Protein AF-A0A954BBH8-F1 (afdb_monomer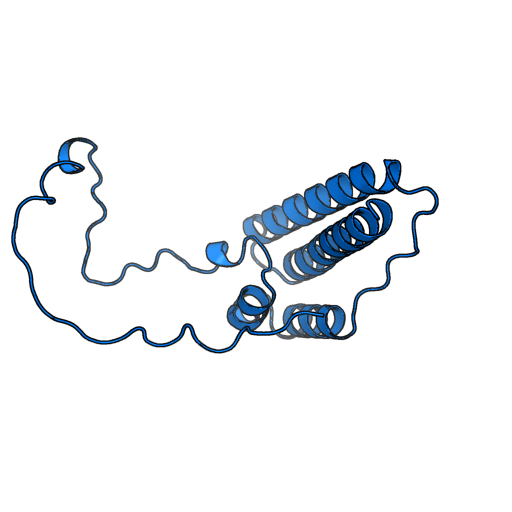_lite)

Sequence (138 aa):
MPETDHIERWKS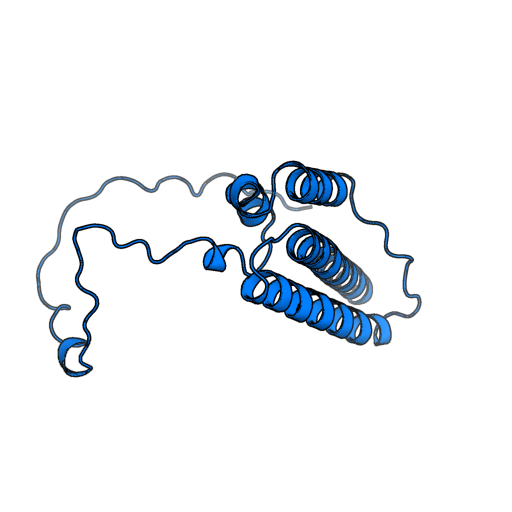EKTAAFLSRAVAKAEKEPRVAKLFGDMADAAEEQAGIIAKSLETVPAFKPSRRACFIAWVVERFGPRAARPILAASKVRGVSVYSGAVTRPGHPMPTKVDEIGKRHRGANNGSLRAAVFGINDGLV

Radius of gyration: 20.41 Å; chains: 1; bounding box: 40×48×52 Å

pLDDT: mean 75.1, std 20.86, range [35.38, 96.62]

Secondary structure (DSSP, 8-state):
-HHHHHHHHHHHHHHHHHHHHHHHHH-SSHHHHHHHHHHHHHHHHHHHHHHTT-SS-PPP---HHHHHHHHHHHHH-TTTSHHHHHHTT-TTGGGGS-----TT-PPP-SGGGTTSSS--------------------

Foldseek 3Di:
DVQVVLLVLLLVLQLLLLLLQLQLVQDPDPVSSVVSNVSSVVSVVVSVVSCVVHPDRDDHDHDPLSVVLSVCCNPVNLLVSLVVCVVVVRPPSCVSVPPPPPVPDDDDPDPVPPPDPPDDDDDDDDDDPPPDDPDDDD

Structure (mmCIF, N/CA/C/O backbone):
data_AF-A0A954BBH8-F1
#
_entry.id   AF-A0A954BBH8-F1
#
loop_
_atom_site.group_PDB
_atom_site.id
_atom_site.type_symbol
_atom_site.label_atom_id
_atom_site.label_alt_id
_atom_site.label_comp_id
_atom_site.label_asym_id
_atom_site.label_entity_id
_atom_site.label_seq_id
_atom_site.pdbx_PDB_ins_code
_atom_site.Cartn_x
_atom_site.Cartn_y
_atom_site.Cartn_z
_atom_site.occupancy
_atom_site.B_iso_or_equiv
_atom_site.auth_seq_id
_atom_site.auth_comp_id
_atom_site.auth_asym_id
_atom_site.auth_atom_id
_atom_site.pdbx_PDB_model_num
ATOM 1 N N . MET A 1 1 ? 24.366 0.043 -14.245 1.00 57.78 1 MET A N 1
ATOM 2 C CA . MET A 1 1 ? 23.194 -0.524 -14.945 1.00 57.78 1 MET A CA 1
ATOM 3 C C . MET A 1 1 ? 21.949 0.217 -14.465 1.00 57.78 1 MET A C 1
ATOM 5 O O . MET A 1 1 ? 21.532 -0.030 -13.343 1.00 57.78 1 MET A O 1
ATOM 9 N N . PRO A 1 2 ? 21.423 1.184 -15.235 1.00 70.69 2 PRO A N 1
ATOM 10 C CA . PRO A 1 2 ? 20.282 2.014 -14.819 1.00 70.69 2 PRO A CA 1
ATOM 11 C C . PRO A 1 2 ? 18.943 1.252 -14.785 1.00 70.69 2 PRO A C 1
ATOM 13 O O . PRO A 1 2 ? 18.052 1.602 -14.020 1.00 70.69 2 PRO A O 1
ATOM 16 N N . GLU A 1 3 ? 18.808 0.178 -15.565 1.00 72.94 3 GLU A N 1
ATOM 17 C CA . GLU A 1 3 ? 17.569 -0.604 -15.657 1.00 72.94 3 GLU A CA 1
ATOM 18 C C . GLU A 1 3 ? 17.233 -1.363 -14.362 1.00 72.94 3 GLU A C 1
ATOM 20 O O . GLU A 1 3 ? 16.089 -1.347 -13.910 1.00 72.94 3 GLU A O 1
ATOM 25 N N . THR A 1 4 ? 18.230 -1.965 -13.704 1.00 79.00 4 THR A N 1
ATOM 26 C CA . THR A 1 4 ? 18.037 -2.676 -12.430 1.00 79.00 4 THR A CA 1
ATOM 27 C C . THR A 1 4 ? 17.516 -1.745 -11.332 1.00 79.00 4 THR A C 1
ATOM 29 O O . THR A 1 4 ? 16.638 -2.135 -10.565 1.00 79.00 4 THR A O 1
ATOM 32 N N . ASP A 1 5 ? 18.000 -0.498 -11.291 1.00 88.75 5 ASP A N 1
ATOM 33 C CA . ASP A 1 5 ? 17.516 0.517 -10.346 1.00 88.75 5 ASP A CA 1
ATOM 34 C C . ASP A 1 5 ? 16.043 0.862 -10.606 1.00 88.75 5 ASP A C 1
ATOM 36 O O . ASP A 1 5 ? 15.230 0.896 -9.683 1.00 88.75 5 ASP A O 1
ATOM 40 N N . HIS A 1 6 ? 15.652 1.025 -11.873 1.00 89.81 6 HIS A N 1
ATOM 41 C CA . HIS A 1 6 ? 14.256 1.275 -12.235 1.00 89.81 6 HIS A CA 1
ATOM 42 C C . HIS A 1 6 ? 13.336 0.103 -11.872 1.00 89.81 6 HIS A C 1
ATOM 44 O O . HIS A 1 6 ? 12.233 0.333 -11.378 1.00 89.81 6 HIS A O 1
ATOM 50 N N . ILE A 1 7 ? 13.781 -1.145 -12.053 1.00 91.88 7 ILE A N 1
ATOM 51 C CA . ILE A 1 7 ? 13.009 -2.336 -11.668 1.00 91.88 7 ILE A CA 1
ATOM 52 C C . ILE A 1 7 ? 12.794 -2.376 -10.151 1.00 91.88 7 ILE A C 1
ATOM 54 O O . ILE A 1 7 ? 11.674 -2.618 -9.696 1.00 91.88 7 ILE A O 1
ATOM 58 N N . GLU A 1 8 ? 13.836 -2.130 -9.355 1.00 90.44 8 GLU A N 1
ATOM 59 C CA . GLU A 1 8 ? 13.720 -2.134 -7.893 1.00 90.44 8 GLU A CA 1
ATOM 60 C C . GLU A 1 8 ? 12.850 -0.979 -7.387 1.00 90.44 8 GLU A C 1
ATOM 62 O O . GLU A 1 8 ? 11.984 -1.181 -6.530 1.00 90.44 8 GLU A O 1
ATOM 67 N N . ARG A 1 9 ? 12.978 0.213 -7.980 1.00 91.00 9 ARG A N 1
ATOM 68 C CA . ARG A 1 9 ? 12.094 1.349 -7.683 1.00 91.00 9 ARG A CA 1
ATOM 69 C C . ARG A 1 9 ? 10.643 1.046 -8.044 1.00 91.00 9 ARG A C 1
ATOM 71 O O . ARG A 1 9 ? 9.758 1.272 -7.224 1.00 91.00 9 ARG A O 1
ATOM 78 N N . TRP A 1 10 ? 10.396 0.468 -9.218 1.00 94.56 10 TRP A N 1
ATOM 79 C CA . TRP A 1 10 ? 9.062 0.047 -9.643 1.00 94.56 10 TRP A CA 1
ATOM 80 C C . TRP A 1 10 ? 8.447 -0.977 -8.676 1.00 94.56 10 TRP A C 1
ATOM 82 O O . TRP A 1 10 ? 7.307 -0.812 -8.239 1.00 94.56 10 TRP A O 1
ATOM 92 N N . LYS A 1 11 ? 9.209 -2.006 -8.274 1.00 93.44 11 LYS A N 1
ATOM 93 C CA . LYS A 1 11 ? 8.761 -3.012 -7.293 1.00 93.44 11 LYS A CA 1
ATOM 94 C C . LYS A 1 11 ? 8.463 -2.387 -5.933 1.00 93.44 11 LYS A C 1
ATOM 96 O O . LYS A 1 11 ? 7.500 -2.793 -5.276 1.00 93.44 11 LYS A O 1
ATOM 101 N N . SER A 1 12 ? 9.288 -1.433 -5.504 1.00 91.06 12 SER A N 1
ATOM 102 C CA . SER A 1 12 ? 9.099 -0.701 -4.253 1.00 91.06 12 SER A CA 1
ATOM 103 C C . SER A 1 12 ? 7.778 0.070 -4.268 1.00 91.06 12 SER A C 1
ATOM 105 O O . SER A 1 12 ? 6.973 -0.098 -3.351 1.00 91.06 12 SER A O 1
ATOM 107 N N . GLU A 1 13 ? 7.489 0.813 -5.342 1.00 93.00 13 GLU A N 1
ATOM 108 C CA . GLU A 1 13 ? 6.233 1.566 -5.458 1.00 93.00 13 GLU A CA 1
ATOM 109 C C . GLU A 1 13 ? 5.007 0.643 -5.554 1.00 93.00 13 GLU A C 1
ATOM 111 O O . GLU A 1 13 ? 4.033 0.839 -4.826 1.00 93.00 13 GLU A O 1
ATOM 116 N N . LYS A 1 14 ? 5.075 -0.457 -6.320 1.00 95.88 14 LYS A N 1
ATOM 117 C CA . LYS A 1 14 ? 4.009 -1.481 -6.329 1.00 95.88 14 LYS A CA 1
ATOM 118 C C . LYS A 1 14 ? 3.775 -2.113 -4.953 1.00 95.88 14 LYS A C 1
ATOM 120 O O . LYS A 1 14 ? 2.639 -2.384 -4.562 1.00 95.88 14 LYS A O 1
ATOM 125 N N . THR A 1 15 ? 4.839 -2.336 -4.182 1.00 93.81 15 THR A N 1
ATOM 126 C CA . THR A 1 15 ? 4.730 -2.864 -2.813 1.00 93.81 15 THR A CA 1
ATOM 127 C C . THR A 1 15 ? 4.108 -1.837 -1.867 1.00 93.81 15 THR A C 1
ATOM 129 O O . THR A 1 15 ? 3.280 -2.203 -1.029 1.00 93.81 15 THR A O 1
ATOM 132 N N . ALA A 1 16 ? 4.463 -0.557 -2.012 1.00 90.25 16 ALA A N 1
ATOM 133 C CA . ALA A 1 16 ? 3.869 0.531 -1.245 1.00 90.25 16 ALA A CA 1
ATOM 134 C C . ALA A 1 16 ? 2.365 0.663 -1.531 1.00 90.25 16 ALA A C 1
ATOM 136 O O . ALA A 1 16 ? 1.577 0.753 -0.584 1.00 90.25 16 ALA A O 1
ATOM 137 N N . ALA A 1 17 ? 1.962 0.585 -2.803 1.00 94.94 17 ALA A N 1
ATOM 138 C CA . ALA A 1 17 ? 0.562 0.549 -3.213 1.00 94.94 17 ALA A CA 1
ATOM 139 C C . ALA A 1 17 ? -0.195 -0.627 -2.581 1.00 94.94 17 ALA A C 1
ATOM 141 O O . ALA A 1 17 ? -1.220 -0.434 -1.924 1.00 94.94 17 ALA A O 1
ATOM 142 N N . PHE A 1 18 ? 0.352 -1.841 -2.698 1.00 95.75 18 PHE A N 1
ATOM 143 C CA . PHE A 1 18 ? -0.241 -3.060 -2.144 1.00 95.75 18 PHE A CA 1
ATOM 144 C C . PHE A 1 18 ? -0.499 -2.966 -0.631 1.00 95.75 18 PHE A C 1
ATOM 146 O O . PHE A 1 18 ? -1.608 -3.237 -0.166 1.00 95.75 18 PHE A O 1
ATOM 153 N N . LEU A 1 19 ? 0.504 -2.551 0.150 1.00 92.75 19 LEU A N 1
ATOM 154 C CA . LEU A 1 19 ? 0.375 -2.451 1.606 1.00 92.75 19 LEU A CA 1
ATOM 155 C C . LEU A 1 19 ? -0.569 -1.320 2.029 1.00 92.75 19 LEU A C 1
ATOM 157 O O . LEU A 1 19 ? -1.361 -1.503 2.953 1.00 92.75 19 LEU A O 1
ATOM 161 N N . SER A 1 20 ? -0.527 -0.176 1.342 1.00 91.50 20 SER A N 1
ATOM 162 C CA . SER A 1 20 ? -1.413 0.959 1.638 1.00 91.50 20 SER A CA 1
ATOM 163 C C . SER A 1 20 ? -2.873 0.606 1.347 1.00 91.50 20 SER A C 1
ATOM 165 O O . SER A 1 20 ? -3.755 0.906 2.149 1.00 91.50 20 SER A O 1
ATOM 167 N N . ARG A 1 21 ? -3.133 -0.149 0.271 1.00 95.75 21 ARG A N 1
ATOM 168 C CA . ARG A 1 21 ? -4.463 -0.682 -0.052 1.00 95.75 21 ARG A CA 1
ATOM 169 C C . ARG A 1 21 ? -4.975 -1.653 1.014 1.00 95.75 21 ARG A C 1
ATOM 171 O O . ARG A 1 21 ? -6.143 -1.573 1.392 1.00 95.75 21 ARG A O 1
ATOM 178 N N . ALA A 1 22 ? -4.113 -2.538 1.520 1.00 94.56 22 ALA A N 1
ATOM 179 C CA . ALA A 1 22 ? -4.469 -3.460 2.600 1.00 94.56 22 ALA A CA 1
ATOM 180 C C . ALA A 1 22 ? -4.844 -2.704 3.888 1.00 94.56 22 ALA A C 1
ATOM 182 O O . ALA A 1 22 ? -5.834 -3.038 4.537 1.00 94.56 22 ALA A O 1
ATOM 183 N N . VAL A 1 23 ? -4.103 -1.639 4.216 1.00 91.81 23 VAL A N 1
ATOM 184 C CA . VAL A 1 23 ? -4.425 -0.748 5.342 1.00 91.81 23 VAL A CA 1
ATOM 185 C C . VAL A 1 23 ? -5.758 -0.036 5.126 1.00 91.81 23 VAL A C 1
ATOM 187 O O . VAL A 1 23 ? -6.606 -0.082 6.013 1.00 91.81 23 VAL A O 1
ATOM 190 N N . ALA A 1 24 ? -5.981 0.559 3.952 1.00 93.88 24 ALA A N 1
ATOM 191 C CA . ALA A 1 24 ? -7.222 1.266 3.635 1.00 93.88 24 ALA A CA 1
ATOM 192 C C . ALA A 1 24 ? -8.460 0.364 3.759 1.00 93.88 24 ALA A C 1
ATOM 194 O O . ALA A 1 24 ? -9.478 0.783 4.299 1.00 93.88 24 ALA A O 1
ATOM 195 N N . LYS A 1 25 ? -8.358 -0.888 3.298 1.00 96.00 25 LYS A N 1
ATOM 196 C CA . LYS A 1 25 ? -9.440 -1.882 3.355 1.00 96.00 25 LYS A CA 1
ATOM 197 C C . LYS A 1 25 ? -9.762 -2.337 4.783 1.00 96.00 25 LYS A C 1
ATOM 199 O O . LYS A 1 25 ? -10.917 -2.617 5.086 1.00 96.00 25 LYS A O 1
ATOM 204 N N . ALA A 1 26 ? -8.749 -2.449 5.641 1.00 93.75 26 ALA A N 1
ATOM 205 C CA . ALA A 1 26 ? -8.906 -2.898 7.025 1.00 93.75 26 ALA A CA 1
ATOM 206 C C . ALA A 1 26 ? -9.262 -1.761 8.004 1.00 93.75 26 ALA A C 1
ATOM 208 O O . ALA A 1 26 ? -9.599 -2.020 9.163 1.00 93.75 26 ALA A O 1
ATOM 209 N N . GLU A 1 27 ? -9.145 -0.504 7.575 1.00 91.88 27 GLU A N 1
ATOM 210 C CA . GLU A 1 27 ? -9.423 0.664 8.402 1.00 91.88 27 GLU A CA 1
ATOM 211 C C . GLU A 1 27 ? -10.930 0.886 8.599 1.00 91.88 27 GLU A C 1
ATOM 213 O O . GLU A 1 27 ? -11.726 0.788 7.670 1.00 91.88 27 GLU A O 1
ATOM 218 N N . LYS A 1 28 ? -11.325 1.218 9.834 1.00 92.12 28 LYS A N 1
ATOM 219 C CA . LYS A 1 28 ? -12.723 1.484 10.206 1.00 92.12 28 LYS A CA 1
ATOM 220 C C . LYS A 1 28 ? -13.084 2.959 10.078 1.00 92.12 28 LYS A C 1
ATOM 222 O O . LYS A 1 28 ? -14.247 3.289 9.877 1.00 92.12 28 LYS A O 1
ATOM 227 N N . GLU A 1 29 ? -12.110 3.850 10.254 1.00 92.38 29 GLU A N 1
ATOM 228 C CA . GLU A 1 29 ? -12.316 5.292 10.155 1.00 92.38 29 GLU A CA 1
ATOM 229 C C . GLU A 1 29 ? -12.268 5.759 8.687 1.00 92.38 29 GLU A C 1
ATOM 231 O O . GLU A 1 29 ? -11.196 5.722 8.077 1.00 92.38 29 GLU A O 1
ATOM 236 N N . PRO A 1 30 ? -13.375 6.276 8.109 1.00 92.12 30 PRO A N 1
ATOM 237 C CA . PRO A 1 30 ? -13.448 6.564 6.672 1.00 92.12 30 PRO A CA 1
ATOM 238 C C . PRO A 1 30 ? -12.401 7.568 6.178 1.00 92.12 30 PRO A C 1
ATOM 240 O O . PRO A 1 30 ? -11.900 7.453 5.063 1.00 92.12 30 PRO A O 1
ATOM 243 N N . ARG A 1 31 ? -12.037 8.549 7.015 1.00 91.69 31 ARG A N 1
ATOM 244 C CA . ARG A 1 31 ? -11.020 9.559 6.681 1.00 91.69 31 ARG A CA 1
ATOM 245 C C . ARG A 1 31 ? -9.630 8.943 6.534 1.00 91.69 31 ARG A C 1
ATOM 247 O O . ARG A 1 31 ? -8.912 9.269 5.594 1.00 91.69 31 ARG A O 1
ATOM 254 N N . VAL A 1 32 ? -9.268 8.044 7.447 1.00 87.69 32 VAL A N 1
ATOM 255 C CA . VAL A 1 32 ? -7.970 7.359 7.432 1.00 87.69 32 VAL A CA 1
ATOM 256 C C . VAL A 1 32 ? -7.938 6.319 6.313 1.00 87.69 32 VAL A C 1
ATOM 258 O O . VAL A 1 32 ? -6.951 6.244 5.586 1.00 87.69 32 VAL A O 1
ATOM 261 N N . ALA A 1 33 ? -9.039 5.591 6.104 1.00 92.06 33 ALA A N 1
ATOM 262 C CA . ALA A 1 33 ? -9.185 4.671 4.980 1.00 92.06 33 ALA A CA 1
ATOM 263 C C . ALA A 1 33 ? -8.972 5.393 3.640 1.00 92.06 33 ALA A C 1
ATOM 265 O O . ALA A 1 33 ? -8.185 4.935 2.813 1.00 92.06 33 ALA A O 1
ATOM 266 N N . LYS A 1 34 ? -9.603 6.564 3.461 1.00 93.81 34 LYS A N 1
ATOM 267 C CA . LYS A 1 34 ? -9.414 7.396 2.269 1.00 93.81 34 LYS A CA 1
ATOM 268 C C . LYS A 1 34 ? -7.957 7.828 2.102 1.00 93.81 34 LYS A C 1
ATOM 270 O O . LYS A 1 34 ? -7.422 7.670 1.017 1.00 93.81 34 LYS A O 1
ATOM 275 N N . LEU A 1 35 ? -7.301 8.309 3.160 1.00 92.69 35 LEU A N 1
ATOM 276 C CA . LEU A 1 35 ? -5.896 8.728 3.096 1.00 92.69 35 LEU A CA 1
ATOM 277 C C . LEU A 1 35 ? -4.968 7.600 2.614 1.00 92.69 35 LEU A C 1
ATOM 279 O O . LEU A 1 35 ? -4.124 7.821 1.751 1.00 92.69 35 LEU A O 1
ATOM 283 N N . PHE A 1 36 ? -5.118 6.388 3.156 1.00 90.81 36 PHE A N 1
ATOM 284 C CA . PHE A 1 36 ? -4.336 5.235 2.697 1.00 90.81 36 PHE A CA 1
ATOM 285 C C . PHE A 1 36 ? -4.726 4.776 1.286 1.00 90.81 36 PHE A C 1
ATOM 287 O O . PHE A 1 36 ? -3.864 4.276 0.565 1.00 90.81 36 PHE A O 1
ATOM 294 N N . GLY A 1 37 ? -5.982 4.978 0.877 1.00 95.56 37 GLY A N 1
ATOM 295 C CA . GLY A 1 37 ? -6.429 4.803 -0.505 1.00 95.56 37 GLY A CA 1
ATOM 296 C C . GLY A 1 37 ? -5.724 5.764 -1.462 1.00 95.56 37 GLY A C 1
ATOM 297 O O . GLY A 1 37 ? -5.073 5.309 -2.394 1.00 95.56 37 GLY A O 1
ATOM 298 N N . ASP A 1 38 ? -5.750 7.064 -1.162 1.00 93.50 38 ASP A N 1
ATOM 299 C CA . ASP A 1 38 ? -5.093 8.103 -1.963 1.00 93.50 38 ASP A CA 1
ATOM 300 C C . ASP A 1 38 ? -3.573 7.837 -2.077 1.00 93.50 38 ASP A C 1
ATOM 302 O O . ASP A 1 38 ? -2.984 7.987 -3.146 1.00 93.50 38 ASP A O 1
ATOM 306 N N . MET A 1 39 ? -2.923 7.380 -0.995 1.00 91.69 39 MET A N 1
ATOM 307 C CA . MET A 1 39 ? -1.509 6.975 -1.033 1.00 91.69 39 MET A CA 1
ATOM 308 C C . MET A 1 39 ? -1.263 5.729 -1.892 1.00 91.69 39 MET A C 1
ATOM 310 O O . MET A 1 39 ? -0.215 5.636 -2.531 1.00 91.69 39 MET A O 1
ATOM 314 N N . ALA A 1 40 ? -2.189 4.767 -1.891 1.00 94.81 40 ALA A N 1
ATOM 315 C CA . ALA A 1 40 ? -2.082 3.585 -2.738 1.00 94.81 40 ALA A CA 1
ATOM 316 C C . ALA A 1 40 ? -2.180 3.964 -4.221 1.00 94.81 40 ALA A C 1
ATOM 318 O O . ALA A 1 40 ? -1.354 3.517 -5.014 1.00 94.81 40 ALA A O 1
ATOM 319 N N . ASP A 1 41 ? -3.134 4.828 -4.569 1.00 96.62 41 ASP A N 1
ATOM 320 C CA . ASP A 1 41 ? -3.347 5.290 -5.941 1.00 96.62 41 ASP A CA 1
ATOM 321 C C . ASP A 1 41 ? -2.152 6.120 -6.442 1.00 96.62 41 ASP A C 1
ATOM 323 O O . ASP A 1 41 ? -1.657 5.889 -7.544 1.00 96.62 41 ASP A O 1
ATOM 327 N N . ALA A 1 42 ? -1.605 7.007 -5.602 1.00 93.88 42 ALA A N 1
ATOM 328 C CA . ALA A 1 42 ? -0.405 7.777 -5.933 1.00 93.88 42 ALA A CA 1
ATOM 329 C C . ALA A 1 42 ? 0.827 6.882 -6.168 1.00 93.88 42 ALA A C 1
ATOM 331 O O . ALA A 1 42 ? 1.602 7.115 -7.095 1.00 93.88 42 ALA A O 1
ATOM 332 N N . ALA A 1 43 ? 1.011 5.838 -5.352 1.00 92.38 43 ALA A N 1
ATOM 333 C CA . ALA A 1 43 ? 2.102 4.881 -5.540 1.00 92.38 43 ALA A CA 1
ATOM 334 C C . ALA A 1 43 ? 1.924 4.050 -6.827 1.00 92.38 43 ALA A C 1
ATOM 336 O O . ALA A 1 43 ? 2.904 3.764 -7.517 1.00 92.38 43 ALA A O 1
ATOM 337 N N . GLU A 1 44 ? 0.686 3.700 -7.196 1.00 96.00 44 GLU A N 1
ATOM 338 C CA . GLU A 1 44 ? 0.403 3.048 -8.480 1.00 96.00 44 GLU A CA 1
ATOM 339 C C . GLU A 1 44 ? 0.707 3.952 -9.677 1.00 96.00 44 GLU A C 1
ATOM 341 O O . GLU A 1 44 ? 1.304 3.499 -10.657 1.00 96.00 44 GLU A O 1
ATOM 346 N N . GLU A 1 45 ? 0.360 5.236 -9.594 1.00 94.50 45 GLU A N 1
ATOM 347 C CA . GLU A 1 45 ? 0.700 6.217 -10.624 1.00 94.50 45 GLU A CA 1
ATOM 348 C C . GLU A 1 45 ? 2.221 6.351 -10.779 1.00 94.50 45 GLU A C 1
ATOM 350 O O . GLU A 1 45 ? 2.745 6.281 -11.894 1.00 94.50 45 GLU A O 1
ATOM 355 N N . GLN A 1 46 ? 2.953 6.445 -9.663 1.00 92.31 46 GLN A N 1
ATOM 356 C CA . GLN A 1 46 ? 4.418 6.474 -9.665 1.00 92.31 46 GLN A CA 1
ATOM 357 C C . GLN A 1 46 ? 5.019 5.210 -10.287 1.00 92.31 46 GLN A C 1
ATOM 359 O O . GLN A 1 46 ? 5.911 5.308 -11.134 1.00 92.31 46 GLN A O 1
ATOM 364 N N . ALA A 1 47 ? 4.507 4.027 -9.937 1.00 93.44 47 ALA A N 1
ATOM 365 C CA . ALA A 1 47 ? 4.916 2.781 -10.575 1.00 93.44 47 ALA A CA 1
ATOM 366 C C . ALA A 1 47 ? 4.624 2.800 -12.086 1.00 93.44 47 ALA A C 1
ATOM 368 O O . ALA A 1 47 ? 5.441 2.332 -12.873 1.00 93.44 47 ALA A O 1
ATOM 369 N N . GLY A 1 48 ? 3.501 3.381 -12.514 1.00 95.25 48 GLY A N 1
ATOM 370 C CA . GLY A 1 48 ? 3.166 3.572 -13.926 1.00 95.25 48 GLY A CA 1
ATOM 371 C C . GLY A 1 48 ? 4.132 4.504 -14.666 1.00 95.25 48 GLY A C 1
ATOM 372 O O . GLY A 1 48 ? 4.468 4.244 -15.819 1.00 95.25 48 GLY A O 1
ATOM 373 N N . ILE A 1 49 ? 4.627 5.558 -14.013 1.00 93.44 49 ILE A N 1
ATOM 374 C CA . ILE A 1 49 ? 5.646 6.455 -14.581 1.00 93.44 49 ILE A CA 1
ATOM 375 C C . ILE A 1 49 ? 6.974 5.712 -14.755 1.00 93.44 49 ILE A C 1
ATOM 377 O O . ILE A 1 49 ? 7.568 5.783 -15.828 1.00 93.44 49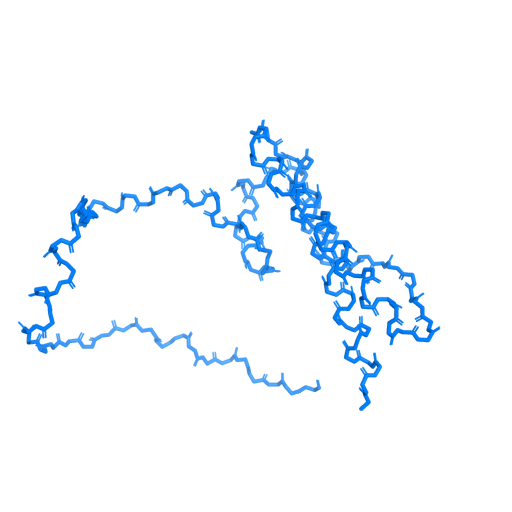 ILE A O 1
ATOM 381 N N . ILE A 1 50 ? 7.414 4.958 -13.742 1.00 91.25 50 ILE A N 1
ATOM 382 C CA . ILE A 1 50 ? 8.661 4.176 -13.806 1.00 91.25 50 ILE A CA 1
ATOM 383 C C . ILE A 1 50 ? 8.540 3.044 -14.837 1.00 91.25 50 ILE A C 1
ATOM 385 O O . ILE A 1 50 ? 9.492 2.739 -15.542 1.00 91.25 50 ILE A O 1
ATOM 389 N N . ALA A 1 51 ? 7.358 2.447 -14.990 1.00 93.38 51 ALA A N 1
ATOM 390 C CA . ALA A 1 51 ? 7.124 1.407 -15.988 1.00 93.38 51 ALA A CA 1
ATOM 391 C C . ALA A 1 51 ? 7.392 1.885 -17.427 1.00 93.38 51 ALA A C 1
ATOM 393 O O . ALA A 1 51 ? 7.784 1.079 -18.263 1.00 93.38 51 ALA A O 1
ATOM 394 N N . LYS A 1 52 ? 7.234 3.186 -17.715 1.00 93.00 52 LYS A N 1
ATOM 395 C CA . LYS A 1 52 ? 7.541 3.768 -19.035 1.00 93.00 52 LYS A CA 1
ATOM 396 C C . LYS A 1 52 ? 9.039 3.806 -19.346 1.00 93.00 52 LYS A C 1
ATOM 398 O O . LYS A 1 52 ? 9.396 3.941 -20.510 1.00 93.00 52 LYS A O 1
ATOM 403 N N . SER A 1 53 ? 9.905 3.725 -18.333 1.00 89.19 53 SER A N 1
ATOM 404 C CA . SER A 1 53 ? 11.364 3.692 -18.497 1.00 89.19 53 SER A CA 1
ATOM 405 C C . SER A 1 53 ? 11.948 2.276 -18.443 1.00 89.19 53 SER A C 1
ATOM 407 O O . SER A 1 53 ? 13.170 2.136 -18.361 1.00 89.19 53 SER A O 1
ATOM 409 N N . LEU A 1 54 ? 11.097 1.244 -18.470 1.00 90.19 54 LEU A N 1
ATOM 410 C CA . LEU A 1 54 ? 11.481 -0.166 -18.544 1.00 90.19 54 LEU A CA 1
ATOM 411 C C . LEU A 1 54 ? 11.218 -0.705 -19.953 1.00 90.19 54 LEU A C 1
ATOM 413 O O . LEU A 1 54 ? 10.156 -0.453 -20.518 1.00 90.19 54 LEU A O 1
ATOM 417 N N . GLU A 1 55 ? 12.153 -1.485 -20.496 1.00 88.44 55 GLU A N 1
ATOM 418 C CA . GLU A 1 55 ? 11.962 -2.168 -21.784 1.00 88.44 55 GLU A CA 1
ATOM 419 C C . GLU A 1 55 ? 10.892 -3.263 -21.671 1.00 88.44 55 GLU A C 1
ATOM 421 O O . GLU A 1 55 ? 10.025 -3.406 -22.532 1.00 88.44 55 GLU A O 1
ATOM 426 N N . THR A 1 56 ? 10.899 -3.993 -20.552 1.00 89.62 56 THR A N 1
ATOM 427 C CA . THR A 1 56 ? 9.857 -4.959 -20.201 1.00 89.62 56 THR A CA 1
ATOM 428 C C . THR A 1 56 ? 9.398 -4.745 -18.764 1.00 89.62 56 THR A C 1
ATOM 430 O O . THR A 1 56 ? 10.186 -4.760 -17.820 1.00 89.62 56 THR A O 1
ATOM 433 N N . VAL A 1 57 ? 8.093 -4.536 -18.576 1.00 89.56 57 VAL A N 1
ATOM 434 C CA . VAL A 1 57 ? 7.510 -4.374 -17.239 1.00 89.56 57 VAL A CA 1
ATOM 435 C C . VAL A 1 57 ? 7.251 -5.764 -16.654 1.00 89.56 57 VAL A C 1
ATOM 437 O O . VAL A 1 57 ? 6.413 -6.498 -17.187 1.00 89.56 57 VAL A O 1
ATOM 440 N N . PRO A 1 58 ? 7.935 -6.164 -15.569 1.00 89.75 58 PRO A N 1
ATOM 441 C CA . PRO A 1 58 ? 7.719 -7.476 -14.978 1.00 89.75 58 PRO A CA 1
ATOM 442 C C . PRO A 1 58 ? 6.326 -7.572 -14.341 1.00 89.75 58 PRO A C 1
ATOM 444 O O . PRO A 1 58 ? 5.726 -6.578 -13.937 1.00 89.75 58 PRO A O 1
ATOM 447 N N . ALA A 1 59 ? 5.807 -8.791 -14.187 1.00 92.00 59 ALA A N 1
ATOM 448 C CA . ALA A 1 59 ? 4.578 -9.006 -13.429 1.00 92.00 59 ALA A CA 1
ATOM 449 C C . ALA A 1 59 ? 4.829 -8.771 -11.930 1.00 92.00 59 ALA A C 1
ATOM 451 O O . ALA A 1 59 ? 5.728 -9.375 -11.336 1.00 92.00 59 ALA A O 1
ATOM 452 N N . PHE A 1 60 ? 4.018 -7.920 -11.296 1.00 93.19 60 PHE A N 1
ATOM 453 C CA . PHE A 1 60 ? 4.156 -7.650 -9.868 1.00 93.19 60 PHE A CA 1
ATOM 454 C C . PHE A 1 60 ? 3.718 -8.868 -9.049 1.00 93.19 60 PHE A C 1
ATOM 456 O O . PHE A 1 60 ? 2.585 -9.335 -9.160 1.00 93.19 60 PHE A O 1
ATOM 463 N N . LYS A 1 61 ? 4.615 -9.362 -8.194 1.00 93.81 61 LYS A N 1
ATOM 464 C CA . LYS A 1 61 ? 4.322 -10.389 -7.191 1.00 93.81 61 LYS A CA 1
ATOM 465 C C . LYS A 1 61 ? 4.746 -9.858 -5.822 1.00 93.81 61 LYS A C 1
ATOM 467 O O . LYS A 1 61 ? 5.946 -9.662 -5.616 1.00 93.81 61 LYS A O 1
ATOM 472 N N . PRO A 1 62 ? 3.806 -9.619 -4.889 1.00 91.88 62 PRO A N 1
ATOM 473 C CA . PRO A 1 62 ? 4.157 -9.203 -3.540 1.00 91.88 62 PRO A CA 1
ATOM 474 C C . PRO A 1 62 ? 5.085 -10.226 -2.879 1.00 91.88 62 PRO A C 1
ATOM 476 O O . PRO A 1 62 ? 4.919 -11.439 -3.027 1.00 91.88 62 PRO A O 1
ATOM 479 N N . SER A 1 63 ? 6.067 -9.741 -2.122 1.00 93.38 63 SER A N 1
ATOM 480 C CA . SER A 1 63 ? 6.945 -10.623 -1.355 1.00 93.38 63 SER A CA 1
ATOM 481 C C . SER A 1 63 ? 6.169 -11.338 -0.244 1.00 93.38 63 SER A C 1
ATOM 483 O O . SER A 1 63 ? 5.185 -10.817 0.283 1.00 93.38 63 SER A O 1
ATOM 485 N N . ARG A 1 64 ? 6.653 -12.506 0.203 1.00 93.75 64 ARG A N 1
ATOM 486 C CA . ARG A 1 64 ? 6.058 -13.236 1.343 1.00 93.75 64 ARG A CA 1
ATOM 487 C C . ARG A 1 64 ? 5.927 -12.360 2.592 1.00 93.75 64 ARG A C 1
ATOM 489 O O . ARG A 1 64 ? 4.938 -12.462 3.312 1.00 93.75 64 ARG A O 1
ATOM 496 N N . ARG A 1 65 ? 6.904 -11.475 2.824 1.00 90.06 65 ARG A N 1
ATOM 497 C CA . ARG A 1 65 ? 6.872 -10.489 3.909 1.00 90.06 65 ARG A CA 1
ATOM 498 C C . ARG A 1 65 ? 5.731 -9.487 3.723 1.00 90.06 65 ARG A C 1
ATOM 500 O O . ARG A 1 65 ? 4.999 -9.246 4.674 1.00 90.06 65 ARG A O 1
ATOM 507 N N . ALA A 1 66 ? 5.562 -8.925 2.525 1.00 90.75 66 ALA A N 1
ATOM 508 C CA . ALA A 1 66 ? 4.460 -8.008 2.238 1.00 90.75 66 ALA A CA 1
ATOM 509 C C . ALA A 1 66 ? 3.096 -8.695 2.416 1.00 90.75 66 ALA A C 1
ATOM 511 O O . ALA A 1 66 ? 2.215 -8.135 3.063 1.00 90.75 66 ALA A O 1
ATOM 512 N N . CYS A 1 67 ? 2.950 -9.937 1.941 1.00 95.31 67 CYS A N 1
ATOM 513 C CA . CYS A 1 67 ? 1.745 -10.739 2.166 1.00 95.31 67 CYS A CA 1
ATOM 514 C C . CYS A 1 67 ? 1.468 -10.958 3.658 1.00 95.31 67 CYS A C 1
ATOM 516 O O . CYS A 1 67 ? 0.336 -10.794 4.099 1.00 95.31 67 CYS A O 1
ATOM 518 N N . PHE A 1 68 ? 2.495 -11.291 4.446 1.00 93.25 68 PHE A N 1
ATOM 519 C CA . PHE A 1 68 ? 2.353 -11.462 5.892 1.00 93.25 68 PHE A CA 1
ATOM 520 C C . PHE A 1 68 ? 1.896 -10.170 6.580 1.00 93.25 68 PHE A C 1
ATOM 522 O O . PHE A 1 68 ? 0.979 -10.202 7.394 1.00 93.25 68 PHE A O 1
ATOM 529 N N . ILE A 1 69 ? 2.485 -9.023 6.227 1.00 90.06 69 ILE A N 1
ATOM 530 C CA . ILE A 1 69 ? 2.086 -7.720 6.781 1.00 90.06 69 ILE A CA 1
ATOM 531 C C . ILE A 1 69 ? 0.628 -7.412 6.430 1.00 90.06 69 ILE A C 1
ATOM 533 O O . ILE A 1 69 ? -0.138 -7.051 7.320 1.00 90.06 69 ILE A O 1
ATOM 537 N N . ALA A 1 70 ? 0.236 -7.586 5.165 1.00 92.88 70 ALA A N 1
ATOM 538 C CA . ALA A 1 70 ? -1.143 -7.382 4.730 1.00 92.88 70 ALA A CA 1
ATOM 539 C C . ALA A 1 70 ? -2.113 -8.287 5.504 1.00 92.88 70 ALA A C 1
ATOM 541 O O . ALA A 1 70 ? -3.115 -7.804 6.020 1.00 92.88 70 ALA A O 1
ATOM 542 N N . TRP A 1 71 ? -1.769 -9.564 5.684 1.00 94.94 71 TRP A N 1
ATOM 543 C CA . TRP A 1 71 ? -2.568 -10.502 6.471 1.00 94.94 71 TRP A CA 1
ATOM 544 C C . TRP A 1 71 ? -2.719 -10.070 7.939 1.00 94.94 71 TRP A C 1
ATOM 546 O O . TRP A 1 71 ? -3.825 -10.099 8.477 1.00 94.94 71 TRP A O 1
ATOM 556 N N . VAL A 1 72 ? -1.641 -9.614 8.590 1.00 92.06 72 VAL A N 1
ATOM 557 C CA . VAL A 1 72 ? -1.704 -9.088 9.968 1.00 92.06 72 VAL A CA 1
ATOM 558 C C . VAL A 1 72 ? -2.613 -7.858 10.042 1.00 92.06 72 VAL A C 1
ATOM 560 O O . VAL A 1 72 ? -3.439 -7.755 10.949 1.00 92.06 72 VAL A O 1
ATOM 563 N N . VAL A 1 73 ? -2.482 -6.934 9.087 1.00 92.25 73 VAL A N 1
ATOM 564 C CA . VAL A 1 73 ? -3.306 -5.719 9.007 1.00 92.25 73 VAL A CA 1
ATOM 565 C C . VAL A 1 73 ? -4.779 -6.066 8.811 1.00 92.25 73 VAL A C 1
ATOM 567 O O . VAL A 1 73 ? -5.620 -5.521 9.518 1.00 92.25 73 VAL A O 1
ATOM 570 N N . GLU A 1 74 ? -5.101 -6.995 7.913 1.00 91.56 74 GLU A N 1
ATOM 571 C CA . GLU A 1 74 ? -6.479 -7.437 7.679 1.00 91.56 74 GLU A CA 1
ATOM 572 C C . GLU A 1 74 ? -7.063 -8.182 8.890 1.00 91.56 74 GLU A C 1
ATOM 574 O O . GLU A 1 74 ? -8.245 -8.030 9.197 1.00 91.56 74 GLU A O 1
ATOM 579 N N . ARG A 1 75 ? -6.250 -8.964 9.615 1.00 92.56 75 ARG A N 1
ATOM 580 C CA . ARG A 1 75 ? -6.725 -9.779 10.742 1.00 92.56 75 ARG A CA 1
ATOM 581 C C . ARG A 1 75 ? -6.910 -8.993 12.039 1.00 92.56 75 ARG A C 1
ATOM 583 O O . ARG A 1 75 ? -7.863 -9.261 12.769 1.00 92.56 75 ARG A O 1
ATOM 590 N N . PHE A 1 76 ? -6.000 -8.069 12.343 1.00 90.19 76 PHE A N 1
ATOM 591 C CA . PHE A 1 76 ? -5.955 -7.349 13.625 1.00 90.19 76 PHE A CA 1
ATOM 592 C C . PHE A 1 76 ? -6.268 -5.853 13.499 1.00 90.19 76 PHE A C 1
ATOM 594 O O . PHE A 1 76 ? -6.442 -5.163 14.505 1.00 90.19 76 PHE A O 1
ATOM 601 N N . GLY A 1 77 ? -6.367 -5.347 12.272 1.00 88.31 77 GLY A N 1
ATOM 602 C CA . GLY A 1 77 ? -6.562 -3.938 11.975 1.00 88.31 77 GLY A CA 1
ATOM 603 C C . GLY A 1 77 ? -5.251 -3.140 11.977 1.00 88.31 77 GLY A C 1
ATOM 604 O O . GLY A 1 77 ? -4.259 -3.506 12.622 1.00 88.31 77 GLY A O 1
ATOM 605 N N . PRO A 1 78 ? -5.235 -1.984 11.298 1.00 85.94 78 PRO A N 1
ATOM 606 C CA . PRO A 1 78 ? -4.019 -1.202 11.105 1.00 85.94 78 PRO A CA 1
ATOM 607 C C . PRO A 1 78 ? -3.497 -0.563 12.396 1.00 85.94 78 PRO A C 1
ATOM 609 O O . PRO A 1 78 ? -2.285 -0.445 12.557 1.00 85.94 78 PRO A O 1
ATOM 612 N N . ARG A 1 79 ? -4.374 -0.234 13.361 1.00 84.38 79 ARG A N 1
ATOM 613 C CA . ARG A 1 79 ? -3.975 0.312 14.674 1.00 84.38 79 ARG A CA 1
ATOM 614 C C . ARG A 1 79 ? -3.158 -0.676 15.514 1.00 84.38 79 ARG A C 1
ATOM 616 O O . ARG A 1 79 ? -2.229 -0.250 16.191 1.00 84.38 79 ARG A O 1
ATOM 623 N N . ALA A 1 80 ? -3.469 -1.969 15.469 1.00 83.12 80 ALA A N 1
ATOM 624 C CA . ALA A 1 80 ? -2.684 -2.990 16.165 1.00 83.12 80 ALA A CA 1
ATOM 625 C C . ALA A 1 80 ? -1.393 -3.331 15.399 1.00 83.12 80 ALA A C 1
ATOM 627 O O . ALA A 1 80 ? -0.358 -3.595 16.004 1.00 83.12 80 ALA A O 1
ATOM 628 N N . ALA A 1 81 ? 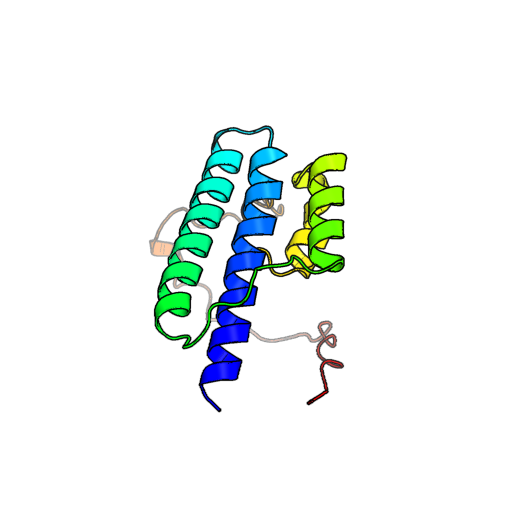-1.427 -3.253 14.064 1.00 83.88 81 ALA A N 1
ATOM 629 C CA . ALA A 1 81 ? -0.296 -3.562 13.187 1.00 83.88 81 ALA A CA 1
ATOM 630 C C . ALA A 1 81 ? 0.754 -2.434 13.061 1.00 83.88 81 ALA A C 1
ATOM 632 O O . ALA A 1 81 ? 1.764 -2.597 12.374 1.00 83.88 81 ALA A O 1
ATOM 633 N N . ARG A 1 82 ? 0.562 -1.294 13.735 1.00 79.00 82 ARG A N 1
ATOM 634 C CA . ARG A 1 82 ? 1.452 -0.117 13.684 1.00 79.00 82 ARG A CA 1
ATOM 635 C C . ARG A 1 82 ? 2.948 -0.399 13.839 1.00 79.00 82 ARG A C 1
ATOM 637 O O . ARG A 1 82 ? 3.692 0.129 13.015 1.00 79.00 82 ARG A O 1
ATOM 644 N N . PRO A 1 83 ? 3.429 -1.185 14.825 1.00 77.75 83 PRO A N 1
ATOM 645 C CA . PRO A 1 83 ? 4.866 -1.435 14.954 1.00 77.75 83 PRO A CA 1
ATOM 646 C C . PRO A 1 83 ? 5.436 -2.149 13.720 1.00 77.75 83 PRO A C 1
ATOM 648 O O . PRO A 1 83 ? 6.529 -1.822 13.262 1.00 77.75 83 PRO A O 1
ATOM 651 N N . ILE A 1 84 ? 4.666 -3.062 13.125 1.00 79.75 84 ILE A N 1
ATOM 652 C CA . ILE A 1 84 ? 5.062 -3.818 11.931 1.00 79.75 84 ILE A CA 1
ATOM 653 C C . ILE A 1 84 ? 5.050 -2.917 10.689 1.00 79.75 84 ILE A C 1
ATOM 655 O O . ILE A 1 84 ? 5.970 -2.982 9.868 1.00 79.75 84 ILE A O 1
ATOM 659 N N . LEU A 1 85 ? 4.042 -2.048 10.563 1.00 78.56 85 LEU A N 1
ATOM 660 C CA . LEU A 1 85 ? 3.945 -1.073 9.474 1.00 78.56 85 LEU A CA 1
ATOM 661 C C . LEU A 1 85 ? 5.087 -0.045 9.530 1.00 78.56 85 LEU A C 1
ATOM 663 O O . LEU A 1 85 ? 5.713 0.229 8.505 1.00 78.56 85 LEU A O 1
ATOM 667 N N . ALA A 1 86 ? 5.418 0.459 10.724 1.00 77.75 86 ALA A N 1
ATOM 668 C CA . ALA A 1 86 ? 6.540 1.374 10.934 1.00 77.75 86 ALA A CA 1
ATOM 669 C C . ALA A 1 86 ? 7.888 0.715 10.590 1.00 77.75 86 ALA A C 1
ATOM 671 O O . ALA A 1 86 ? 8.684 1.288 9.848 1.00 77.75 86 ALA A O 1
ATOM 672 N N . ALA A 1 87 ? 8.117 -0.524 11.044 1.00 73.50 87 ALA A N 1
ATOM 673 C CA . ALA A 1 87 ? 9.332 -1.285 10.733 1.00 73.50 87 ALA A CA 1
ATOM 674 C C . ALA A 1 87 ? 9.467 -1.639 9.240 1.00 73.50 87 ALA A C 1
ATOM 676 O O . ALA A 1 87 ? 10.565 -1.893 8.745 1.00 73.50 87 ALA A O 1
ATOM 677 N N . SER A 1 88 ? 8.352 -1.658 8.510 1.00 70.06 88 SER A N 1
ATOM 678 C CA . SER A 1 88 ? 8.313 -1.934 7.070 1.00 70.06 88 SER A CA 1
ATOM 679 C C . SER A 1 88 ? 8.354 -0.665 6.216 1.00 70.06 88 SER A C 1
ATOM 681 O O . SER A 1 88 ? 8.184 -0.749 5.005 1.00 70.06 88 SER A O 1
ATOM 683 N N . LYS A 1 89 ? 8.610 0.496 6.842 1.00 67.62 89 LYS A N 1
ATOM 684 C CA . LYS A 1 89 ? 8.691 1.818 6.204 1.00 67.62 89 LYS A CA 1
ATOM 685 C C . LYS A 1 89 ? 7.431 2.199 5.417 1.00 67.62 89 LYS A C 1
ATOM 687 O O . LYS A 1 89 ? 7.509 2.941 4.440 1.00 67.62 89 LYS A O 1
ATOM 692 N N . VAL A 1 90 ? 6.261 1.723 5.845 1.00 63.62 90 VAL A N 1
ATOM 693 C CA . VAL A 1 90 ? 4.997 2.154 5.241 1.00 63.62 90 VAL A CA 1
ATOM 694 C C . VAL A 1 90 ? 4.801 3.638 5.563 1.00 63.62 90 VAL A C 1
ATOM 696 O O . VAL A 1 90 ? 4.812 4.045 6.728 1.00 63.62 90 VAL A O 1
ATOM 699 N N . ARG A 1 91 ? 4.672 4.469 4.525 1.00 62.97 91 ARG A N 1
ATOM 700 C CA . ARG A 1 91 ? 4.407 5.908 4.669 1.00 62.97 91 ARG A CA 1
ATOM 701 C C . ARG A 1 91 ? 3.016 6.114 5.300 1.00 62.97 91 ARG A C 1
ATOM 703 O O . ARG A 1 91 ? 2.114 5.311 5.096 1.00 62.97 91 ARG A O 1
ATOM 710 N N . GLY A 1 92 ? 2.853 7.156 6.121 1.00 59.69 92 GLY A N 1
ATOM 711 C CA . GLY A 1 92 ? 1.558 7.517 6.730 1.00 59.69 92 GLY A CA 1
ATOM 712 C C . GLY A 1 92 ? 1.200 6.827 8.056 1.00 59.69 92 GLY A C 1
ATOM 713 O O . GLY A 1 92 ? 0.185 7.159 8.661 1.00 59.69 92 GLY A O 1
ATOM 714 N N . VAL A 1 93 ? 2.042 5.936 8.593 1.00 63.53 93 VAL A N 1
ATOM 715 C CA . VAL A 1 93 ? 1.793 5.272 9.898 1.00 63.53 93 VAL A CA 1
ATOM 716 C C . VAL A 1 93 ? 1.761 6.269 11.073 1.00 63.53 93 VAL A C 1
ATOM 718 O O . VAL A 1 93 ? 1.173 5.983 12.119 1.00 63.53 93 VAL A O 1
ATOM 721 N N . SER A 1 94 ? 2.330 7.467 10.893 1.00 64.75 94 SER A N 1
ATOM 722 C CA . SER A 1 94 ? 2.264 8.582 11.846 1.00 64.75 94 SER A CA 1
ATOM 723 C C . SER A 1 94 ? 0.842 9.085 12.106 1.00 64.75 94 SER A C 1
ATOM 725 O O . SER A 1 94 ? 0.597 9.614 13.183 1.00 64.75 94 SER A O 1
ATOM 727 N N . VAL A 1 95 ? -0.106 8.859 11.191 1.00 65.00 95 VAL A N 1
ATOM 728 C CA . VAL A 1 95 ? -1.529 9.218 11.361 1.00 65.00 95 VAL A CA 1
ATOM 729 C C . VAL A 1 95 ? -2.131 8.522 12.574 1.00 65.00 95 VAL A C 1
ATOM 731 O O . VAL A 1 95 ? -2.971 9.075 13.278 1.00 65.00 95 VAL A O 1
ATOM 734 N N . TYR A 1 96 ? -1.664 7.311 12.868 1.00 58.59 96 TYR A N 1
ATOM 735 C CA . TYR A 1 96 ? -2.130 6.585 14.033 1.00 58.59 96 TYR A CA 1
ATOM 736 C C . TYR A 1 96 ? -1.509 7.100 15.327 1.00 58.59 96 TYR A C 1
ATOM 738 O O . TYR A 1 96 ? -2.035 6.831 16.412 1.00 58.59 96 TYR A O 1
ATOM 746 N N . SER A 1 97 ? -0.377 7.805 15.252 1.00 56.38 97 SER A N 1
ATOM 747 C CA . SER A 1 97 ? 0.271 8.445 16.397 1.00 56.38 97 SER A CA 1
ATOM 748 C C . SER A 1 97 ? -0.535 9.679 16.735 1.00 56.38 97 SER A C 1
ATOM 750 O O . SER A 1 97 ? -0.110 10.793 16.462 1.00 56.38 97 SER A O 1
ATOM 752 N N . GLY A 1 98 ? -1.731 9.452 17.296 1.00 45.91 98 GLY A N 1
ATOM 753 C CA . GLY A 1 98 ? -2.558 10.498 17.879 1.00 45.91 98 GLY A CA 1
ATOM 754 C C . GLY A 1 98 ? -1.665 11.425 18.683 1.00 45.91 98 GLY A C 1
ATOM 755 O O . GLY A 1 98 ? -0.714 10.932 19.295 1.00 45.91 98 GLY A O 1
ATOM 756 N N . ALA A 1 99 ? -1.931 12.734 18.587 1.00 42.62 99 ALA A N 1
ATOM 757 C CA . ALA A 1 99 ? -1.156 13.793 19.220 1.00 42.62 99 ALA A CA 1
ATOM 758 C C . ALA A 1 99 ? -0.637 13.293 20.564 1.00 42.62 99 ALA A C 1
ATOM 760 O O . ALA A 1 99 ? -1.402 13.142 21.514 1.00 42.62 99 ALA A O 1
ATOM 761 N N . VAL A 1 100 ? 0.646 12.929 20.615 1.00 40.91 100 VAL A N 1
ATOM 762 C CA . VAL A 1 100 ? 1.249 12.492 21.862 1.00 40.91 100 VAL A CA 1
ATOM 763 C C . VAL A 1 100 ? 1.401 13.775 22.660 1.00 40.91 100 VAL A C 1
ATOM 765 O O . VAL A 1 100 ? 2.454 14.407 22.645 1.00 40.91 100 VAL A O 1
ATOM 768 N N . THR A 1 101 ? 0.332 14.192 23.336 1.00 40.84 101 THR A N 1
ATOM 769 C CA . THR A 1 101 ? 0.410 15.087 24.480 1.00 40.84 101 THR A CA 1
ATOM 770 C C . THR A 1 101 ? 1.157 14.315 25.553 1.00 40.84 101 THR A C 1
ATOM 772 O O . THR A 1 101 ? 0.572 13.699 26.441 1.00 40.84 101 THR A O 1
ATOM 775 N N . ARG A 1 102 ? 2.488 14.296 25.432 1.00 44.00 102 ARG A N 1
ATOM 776 C CA . ARG A 1 102 ? 3.357 14.077 26.580 1.00 44.00 102 ARG A CA 1
ATOM 777 C C . ARG A 1 102 ? 2.980 15.178 27.579 1.00 44.00 102 ARG A C 1
ATOM 779 O O . ARG A 1 102 ? 3.009 16.347 27.180 1.00 44.00 102 ARG A O 1
ATOM 786 N N . PRO A 1 103 ? 2.607 14.866 28.829 1.00 46.03 103 PRO A N 1
ATOM 787 C CA . PRO A 1 103 ? 2.465 15.900 29.840 1.00 46.03 103 PRO A CA 1
ATOM 788 C C . PRO A 1 103 ? 3.858 16.497 30.051 1.00 46.03 103 PRO A C 1
ATOM 790 O O . PRO A 1 103 ? 4.728 15.844 30.618 1.00 46.03 103 PRO A O 1
ATOM 793 N N . GLY A 1 104 ? 4.116 17.684 29.494 1.00 45.69 104 GLY A N 1
ATOM 794 C CA . GLY A 1 104 ? 5.410 18.342 29.678 1.00 45.69 104 GLY A CA 1
ATOM 795 C C . GLY A 1 104 ? 5.826 19.419 28.681 1.00 45.69 104 GLY A C 1
ATOM 796 O O . GLY A 1 104 ? 6.722 20.183 29.018 1.00 45.69 104 GLY A O 1
ATOM 797 N N . HIS A 1 105 ? 5.200 19.562 27.509 1.00 41.66 105 HIS A N 1
ATOM 798 C CA . HIS A 1 105 ? 5.509 20.693 26.622 1.00 41.66 105 HIS A CA 1
ATOM 799 C C . HIS A 1 105 ? 4.236 21.270 25.992 1.00 41.66 105 HIS A C 1
ATOM 801 O O . HIS A 1 105 ? 3.694 20.654 25.073 1.00 41.66 105 HIS A O 1
ATOM 807 N N . PRO A 1 106 ? 3.733 22.432 26.457 1.00 50.03 106 PRO A N 1
ATOM 808 C CA . PRO A 1 106 ? 2.749 23.176 25.685 1.00 50.03 106 PRO A CA 1
ATOM 809 C C . PRO A 1 106 ? 3.376 23.544 24.337 1.00 50.03 106 PRO A C 1
ATOM 811 O O . PRO A 1 106 ? 4.473 24.103 24.281 1.00 50.03 106 PRO A O 1
ATOM 814 N N . MET A 1 107 ? 2.695 23.178 23.255 1.00 43.91 107 MET A N 1
ATOM 815 C CA . MET A 1 107 ? 3.054 23.613 21.910 1.00 43.91 107 MET A CA 1
ATOM 816 C C . MET A 1 107 ? 2.762 25.116 21.817 1.00 43.91 107 MET A C 1
ATOM 818 O O . MET A 1 107 ? 1.625 25.505 22.094 1.00 43.91 107 MET A O 1
ATOM 822 N N . PRO A 1 108 ? 3.744 25.964 21.464 1.00 48.41 108 PRO A N 1
ATOM 823 C CA . PRO A 1 108 ? 3.523 27.397 21.325 1.00 48.41 108 PRO A CA 1
ATOM 824 C C . PRO A 1 108 ? 2.419 27.661 20.301 1.00 48.41 108 PRO A C 1
ATOM 826 O O . PRO A 1 108 ? 2.540 27.302 19.132 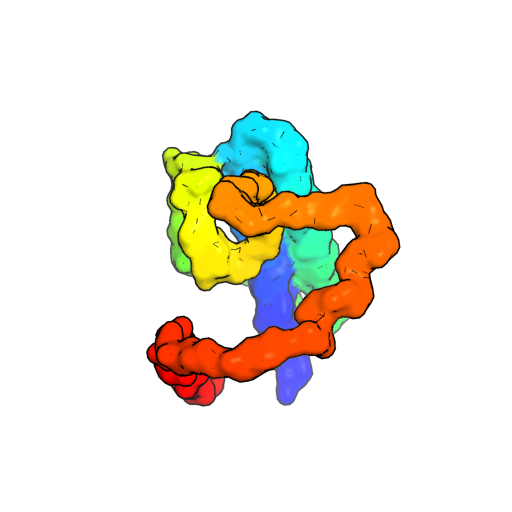1.00 48.41 108 PRO A O 1
ATOM 829 N N . THR A 1 109 ? 1.326 28.285 20.731 1.00 57.56 109 THR A N 1
ATOM 830 C CA . THR A 1 109 ? 0.200 28.659 19.858 1.00 57.56 109 THR A CA 1
ATOM 831 C C . THR A 1 109 ? 0.368 30.057 19.258 1.00 57.56 109 THR A C 1
ATOM 833 O O . THR A 1 109 ? -0.574 30.594 18.678 1.00 57.56 109 THR A O 1
ATOM 836 N N . LYS A 1 110 ? 1.547 30.680 19.414 1.00 52.38 110 LYS A N 1
ATOM 837 C CA . LYS A 1 110 ? 1.865 32.018 18.899 1.00 52.38 110 LYS A CA 1
ATOM 838 C C . LYS A 1 110 ? 3.277 32.064 18.311 1.00 52.38 110 LYS A C 1
ATOM 840 O O . LYS A 1 110 ? 4.220 31.519 18.876 1.00 52.38 110 LYS A O 1
ATOM 845 N N . VAL A 1 111 ? 3.397 32.746 17.174 1.00 55.03 111 VAL A N 1
ATOM 846 C CA . VAL A 1 111 ? 4.607 32.806 16.332 1.00 55.03 111 VAL A CA 1
ATOM 847 C C . VAL A 1 111 ? 5.766 33.563 17.011 1.00 55.03 111 VAL A C 1
ATOM 849 O O . VAL A 1 111 ? 6.928 33.268 16.742 1.00 55.03 111 VAL A O 1
ATOM 852 N N . ASP A 1 112 ? 5.474 34.443 17.973 1.00 55.16 112 ASP A N 1
ATOM 853 C CA . ASP A 1 112 ? 6.471 35.254 18.699 1.00 55.16 112 ASP A CA 1
ATOM 854 C C . ASP A 1 112 ? 7.383 34.469 19.669 1.00 55.16 112 ASP A C 1
ATOM 856 O O . ASP A 1 112 ? 8.353 35.018 20.197 1.00 55.16 112 ASP A O 1
ATOM 860 N N . GLU A 1 113 ? 7.116 33.184 19.924 1.00 51.91 113 GLU A N 1
ATOM 861 C CA . GLU A 1 113 ? 7.876 32.384 20.900 1.00 51.91 113 GLU A CA 1
ATOM 862 C C . GLU A 1 113 ? 9.029 31.558 20.297 1.00 51.91 113 GLU A C 1
ATOM 864 O O . GLU A 1 113 ? 9.813 30.963 21.040 1.00 51.91 113 GLU A O 1
ATOM 869 N N . ILE A 1 114 ? 9.201 31.554 18.970 1.00 50.69 114 ILE A N 1
ATOM 870 C CA . ILE A 1 114 ? 10.138 30.646 18.273 1.00 50.69 114 ILE A CA 1
ATOM 871 C C . ILE A 1 114 ? 11.629 31.030 18.465 1.00 50.69 114 ILE A C 1
ATOM 873 O O . ILE A 1 114 ? 12.517 30.230 18.189 1.00 50.69 114 ILE A O 1
ATOM 877 N N . GLY A 1 115 ? 11.954 32.199 19.030 1.00 52.50 115 GLY A N 1
ATOM 878 C CA . GLY A 1 115 ? 13.344 32.690 19.099 1.00 52.50 115 GLY A CA 1
ATOM 879 C C . GLY A 1 115 ? 14.048 32.681 20.464 1.00 52.50 115 GLY A C 1
ATOM 880 O O . GLY A 1 115 ? 15.244 32.955 20.526 1.00 52.50 115 GLY A O 1
ATOM 881 N N . LYS A 1 116 ? 13.359 32.420 21.585 1.00 49.34 116 LYS A N 1
ATOM 882 C CA . LYS A 1 116 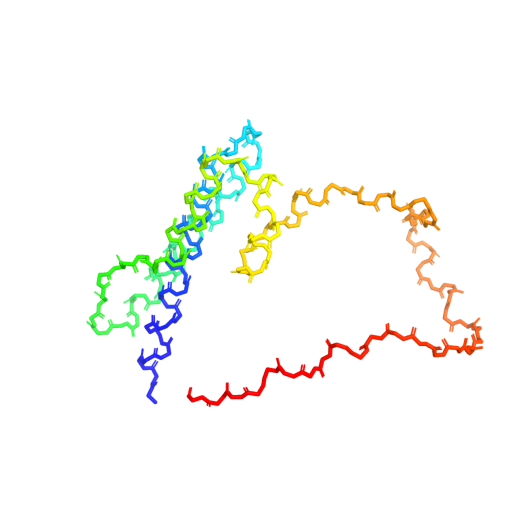? 13.893 32.796 22.918 1.00 49.34 116 LYS A CA 1
ATOM 883 C C . LYS A 1 116 ? 14.732 31.744 23.654 1.00 49.34 116 LYS A C 1
ATOM 885 O O . LYS A 1 116 ? 15.290 32.069 24.697 1.00 49.34 116 LYS A O 1
ATOM 890 N N . ARG A 1 117 ? 14.855 30.505 23.163 1.00 52.66 117 ARG A N 1
ATOM 891 C CA . ARG A 1 117 ? 15.436 29.392 23.956 1.00 52.66 117 ARG A CA 1
ATOM 892 C C . ARG A 1 117 ? 16.809 28.864 23.522 1.00 52.66 117 ARG A C 1
ATOM 894 O O . ARG A 1 117 ? 17.276 27.891 24.098 1.00 52.66 117 ARG A O 1
ATOM 901 N N . HIS A 1 118 ? 17.516 29.539 22.616 1.00 48.16 118 HIS A N 1
ATOM 902 C CA . HIS A 1 118 ? 18.889 29.165 22.224 1.00 48.16 118 HIS A CA 1
ATOM 903 C C . HIS A 1 118 ? 19.991 29.993 22.909 1.00 48.16 118 HIS A C 1
ATOM 905 O O . HIS A 1 118 ? 21.032 30.271 22.320 1.00 48.16 118 HIS A O 1
ATOM 911 N N . ARG A 1 119 ? 19.794 30.392 24.170 1.00 46.47 119 ARG A N 1
ATOM 912 C CA . ARG A 1 119 ? 20.883 30.912 25.010 1.00 46.47 119 ARG A CA 1
ATOM 913 C C . ARG A 1 119 ? 20.763 30.348 26.424 1.00 46.47 119 ARG A C 1
ATOM 915 O O . ARG A 1 119 ? 20.016 30.884 27.232 1.00 46.47 119 ARG A O 1
ATOM 922 N N . GLY A 1 120 ? 21.503 29.275 26.712 1.00 35.38 120 GLY A N 1
ATOM 923 C CA . GLY A 1 120 ? 21.710 28.821 28.090 1.00 35.38 120 GLY A CA 1
ATOM 924 C C . GLY A 1 120 ? 22.081 27.348 28.266 1.00 35.38 120 GLY A C 1
ATOM 925 O O . GLY A 1 120 ? 21.199 26.511 28.369 1.00 35.38 120 GLY A O 1
ATOM 926 N N . ALA A 1 121 ? 23.388 27.106 28.403 1.00 36.53 121 ALA A N 1
ATOM 927 C CA . ALA A 1 121 ? 24.030 26.122 29.285 1.00 36.53 121 ALA A CA 1
ATOM 928 C C . ALA A 1 121 ? 23.936 24.597 29.003 1.00 36.53 121 ALA A C 1
ATOM 930 O O . ALA A 1 121 ? 22.925 23.935 29.206 1.00 36.53 121 ALA A O 1
ATOM 931 N N . ASN A 1 122 ? 25.113 24.063 28.649 1.00 43.56 122 ASN A N 1
ATOM 932 C CA . ASN A 1 122 ? 25.624 22.692 28.789 1.00 43.56 122 ASN A CA 1
ATOM 933 C C . ASN A 1 122 ? 25.143 21.907 30.029 1.00 43.56 122 ASN A C 1
ATOM 935 O O . ASN A 1 122 ? 25.201 22.439 31.135 1.00 43.56 122 ASN A O 1
ATOM 939 N N . ASN A 1 123 ? 24.882 20.597 29.866 1.00 41.66 123 ASN A N 1
ATOM 940 C CA . ASN A 1 123 ? 25.724 19.471 30.347 1.00 41.66 123 ASN A CA 1
ATOM 941 C C . ASN A 1 123 ? 24.901 18.165 30.509 1.00 41.66 123 ASN A C 1
ATOM 943 O O . ASN A 1 123 ? 23.792 18.205 31.033 1.00 41.66 123 ASN A O 1
ATOM 947 N N . GLY A 1 124 ? 25.476 17.006 30.153 1.00 38.59 124 GLY A N 1
ATOM 948 C CA . GLY A 1 124 ? 25.066 15.706 30.715 1.00 38.59 124 GLY A CA 1
ATOM 949 C C . GLY A 1 124 ? 24.700 14.602 29.718 1.00 38.59 124 GLY A C 1
ATOM 950 O O . GLY A 1 124 ? 23.535 14.389 29.401 1.00 38.59 124 GLY A O 1
ATOM 951 N N . SER A 1 125 ? 25.708 13.850 29.282 1.00 49.53 125 SER A N 1
ATOM 952 C CA . SER A 1 125 ? 25.619 12.591 28.537 1.00 49.53 125 SER A CA 1
ATOM 953 C C . SER A 1 125 ? 24.736 11.530 29.211 1.00 49.53 125 SER A C 1
ATOM 955 O O . SER A 1 125 ? 24.926 11.276 30.397 1.00 49.53 125 SER A O 1
ATOM 957 N N . LEU A 1 126 ? 23.892 10.830 28.439 1.00 48.66 126 LEU A N 1
ATOM 958 C CA . LEU A 1 126 ? 23.845 9.357 28.314 1.00 48.66 126 LEU A CA 1
ATOM 959 C C . LEU A 1 126 ? 22.568 8.906 27.572 1.00 48.66 126 LEU A C 1
ATOM 961 O O . LEU A 1 126 ? 21.461 9.280 27.942 1.00 48.66 126 LEU A O 1
ATOM 965 N N . ARG A 1 127 ? 22.769 7.982 26.615 1.00 50.41 127 ARG A N 1
ATOM 966 C CA . ARG A 1 127 ? 21.807 7.092 25.915 1.00 50.41 127 ARG A CA 1
ATOM 967 C C . ARG A 1 127 ? 21.281 7.523 24.535 1.00 50.41 127 ARG A C 1
ATOM 969 O O . ARG A 1 127 ? 20.159 7.989 24.412 1.00 50.41 127 ARG A O 1
ATOM 976 N N . ALA A 1 128 ? 22.049 7.184 23.492 1.00 46.62 128 ALA A N 1
ATOM 977 C CA . ALA A 1 128 ? 21.533 6.581 22.249 1.00 46.62 128 ALA A CA 1
ATOM 978 C C . ALA A 1 128 ? 22.671 5.930 21.428 1.00 46.62 128 ALA A C 1
ATOM 980 O O . ALA A 1 128 ? 22.843 6.198 20.244 1.00 46.62 128 ALA A O 1
ATOM 981 N N . ALA A 1 129 ? 23.463 5.058 22.060 1.00 44.03 129 ALA A N 1
ATOM 982 C CA . ALA A 1 129 ? 24.356 4.132 21.359 1.00 44.03 129 ALA A CA 1
ATOM 983 C C . ALA A 1 129 ? 23.553 2.927 20.822 1.00 44.03 129 ALA A C 1
ATOM 985 O O . ALA A 1 129 ? 23.727 1.802 21.274 1.00 44.03 129 ALA A O 1
ATOM 986 N N . VAL A 1 130 ? 22.627 3.185 19.891 1.00 51.31 130 VAL A N 1
ATOM 987 C CA . VAL A 1 130 ? 21.984 2.164 19.038 1.00 51.31 130 VAL A CA 1
ATOM 988 C C . VAL A 1 130 ? 21.987 2.687 17.601 1.00 51.31 130 VAL A C 1
ATOM 990 O O . VAL A 1 130 ? 20.957 2.939 16.991 1.00 51.31 130 VAL A O 1
ATOM 993 N N . PHE A 1 131 ? 23.190 2.917 17.088 1.00 47.66 131 PHE A N 1
ATOM 994 C CA . PHE A 1 131 ? 23.485 2.978 15.659 1.00 47.66 131 PHE A CA 1
ATOM 995 C C . PHE A 1 131 ? 24.810 2.250 15.456 1.00 47.66 131 PHE A C 1
ATOM 997 O O . PHE A 1 131 ? 25.878 2.840 15.365 1.00 47.66 131 PHE A O 1
ATOM 1004 N N . GLY A 1 132 ? 24.713 0.928 15.482 1.00 43.62 132 GLY A N 1
ATOM 1005 C CA . GLY A 1 132 ? 25.750 -0.007 15.087 1.00 43.62 132 GLY A CA 1
ATOM 1006 C C . GLY A 1 132 ? 25.032 -1.282 14.672 1.00 43.62 132 GLY A C 1
ATOM 1007 O O . GLY A 1 132 ? 24.144 -1.728 15.395 1.00 43.62 132 GLY A O 1
ATOM 1008 N N . ILE A 1 133 ? 25.407 -1.831 13.517 1.00 42.91 133 ILE A N 1
ATOM 1009 C CA . ILE A 1 133 ? 24.773 -2.943 12.787 1.00 42.91 133 ILE A CA 1
ATOM 1010 C C . ILE A 1 133 ? 23.683 -2.492 11.793 1.00 42.91 133 ILE A C 1
ATOM 1012 O O . ILE A 1 133 ? 22.505 -2.811 11.915 1.00 42.91 133 ILE A O 1
ATOM 1016 N N . ASN A 1 134 ? 24.099 -1.784 10.744 1.00 41.41 134 ASN A N 1
ATOM 1017 C CA . ASN A 1 134 ? 23.608 -2.089 9.396 1.00 41.41 134 ASN A CA 1
ATOM 1018 C C . ASN A 1 134 ? 24.776 -1.926 8.412 1.00 41.41 134 ASN A C 1
ATOM 1020 O O . ASN A 1 134 ? 24.766 -1.041 7.558 1.00 41.41 134 ASN A O 1
ATOM 1024 N N . ASP A 1 135 ? 25.801 -2.752 8.630 1.00 53.81 135 ASP A N 1
ATOM 1025 C CA . ASP A 1 135 ? 26.878 -3.039 7.679 1.00 53.81 135 ASP A CA 1
ATOM 1026 C C . ASP A 1 135 ? 26.421 -4.124 6.690 1.00 53.81 135 ASP A C 1
ATOM 1028 O O . ASP A 1 135 ? 25.755 -5.080 7.093 1.00 53.81 135 ASP A O 1
ATOM 1032 N N . GLY A 1 136 ? 26.823 -3.988 5.422 1.00 40.16 136 GLY A N 1
ATOM 1033 C CA . GLY A 1 136 ? 26.592 -4.947 4.329 1.00 40.16 136 GLY A CA 1
ATOM 1034 C C . GLY A 1 136 ? 25.668 -4.358 3.257 1.00 40.16 136 GLY A C 1
ATOM 1035 O O . GLY A 1 136 ? 24.462 -4.304 3.470 1.00 40.16 136 GLY A O 1
ATOM 1036 N N . LEU A 1 137 ? 26.121 -3.796 2.128 1.00 37.44 137 LEU A N 1
ATOM 1037 C CA . LEU A 1 137 ? 27.049 -4.355 1.132 1.00 37.44 137 LEU A CA 1
ATOM 1038 C C . LEU A 1 137 ? 26.686 -5.796 0.754 1.00 37.44 137 LEU A C 1
ATOM 1040 O O . LEU A 1 137 ? 27.231 -6.740 1.319 1.00 37.44 137 LEU A O 1
ATOM 1044 N N . VAL A 1 138 ? 25.777 -5.919 -0.219 1.00 40.69 138 VAL A N 1
ATOM 1045 C CA . VAL A 1 138 ? 25.983 -6.682 -1.465 1.00 40.69 138 VAL A CA 1
ATOM 1046 C C . VAL A 1 138 ? 25.200 -6.018 -2.589 1.00 40.69 138 VAL A C 1
ATOM 1048 O O . VAL A 1 138 ? 24.047 -5.612 -2.323 1.00 40.69 138 VAL A O 1
#